Protein AF-A0A933PAH8-F1 (afdb_monomer_lite)

Sequence (66 aa):
RGLLAAARRSRCGLLLGTCGPGEAEVLGVRDALPRTTIPGRGVAVARGRATPVQVARASAAAAMGE

Structure (mmCIF, N/CA/C/O backbone):
data_AF-A0A933PAH8-F1
#
_entry.id   AF-A0A933PAH8-F1
#
loop_
_atom_site.group_PDB
_atom_site.id
_atom_site.type_symbol
_atom_site.label_atom_id
_atom_site.label_alt_id
_atom_site.label_comp_id
_atom_site.label_asym_id
_atom_site.label_entity_id
_atom_site.label_seq_id
_atom_site.pdbx_PDB_ins_code
_atom_site.Cartn_x
_atom_site.Cartn_y
_atom_site.Cartn_z
_atom_site.occupancy
_atom_site.B_iso_or_equiv
_atom_site.auth_seq_id
_atom_site.auth_comp_id
_atom_site.auth_asym_id
_atom_site.auth_atom_id
_atom_site.pdbx_PDB_model_num
ATOM 1 N N . ARG A 1 1 ? -12.446 19.200 -0.811 1.00 82.50 1 ARG A N 1
ATOM 2 C CA . ARG A 1 1 ? -12.227 18.689 -2.195 1.00 82.50 1 ARG A CA 1
ATOM 3 C C . ARG A 1 1 ? -10.729 18.421 -2.375 1.00 82.50 1 ARG A C 1
ATOM 5 O O . ARG A 1 1 ? -9.974 18.895 -1.541 1.00 82.50 1 ARG A O 1
ATOM 12 N N . 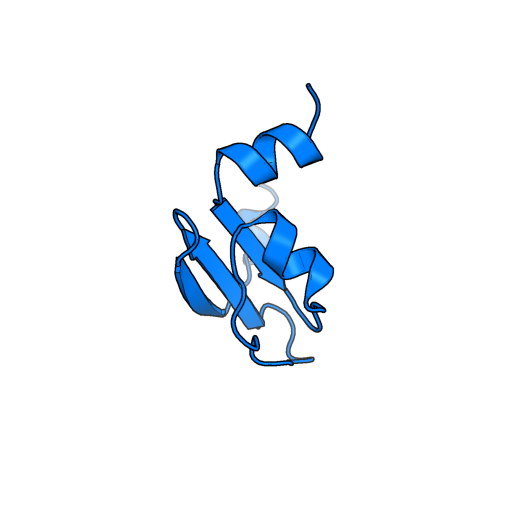GLY A 1 2 ? -10.311 17.652 -3.384 1.00 93.44 2 GLY A N 1
ATOM 13 C CA . GLY A 1 2 ? -8.895 17.316 -3.622 1.00 93.44 2 GLY A CA 1
ATOM 14 C C . GLY A 1 2 ? -8.532 15.862 -3.298 1.00 93.44 2 GLY A C 1
ATOM 15 O O . GLY A 1 2 ? -9.335 15.140 -2.702 1.00 93.44 2 GLY A O 1
ATOM 16 N N . LEU A 1 3 ? -7.328 15.448 -3.706 1.00 89.81 3 LEU A N 1
ATOM 17 C CA . LEU A 1 3 ? -6.870 14.053 -3.691 1.00 89.81 3 LEU A CA 1
ATOM 18 C C . LEU A 1 3 ? -6.916 13.427 -2.292 1.00 89.81 3 LEU A C 1
ATOM 20 O O . LEU A 1 3 ? -7.537 12.385 -2.104 1.00 89.81 3 LEU A O 1
ATOM 24 N 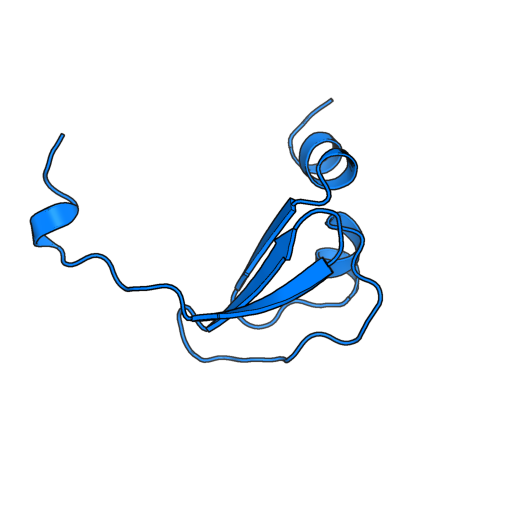N . LEU A 1 4 ? -6.355 14.106 -1.289 1.00 92.56 4 LEU A N 1
ATOM 25 C CA . LEU A 1 4 ? -6.332 13.612 0.091 1.00 92.56 4 LEU A CA 1
ATOM 26 C C . LEU A 1 4 ? -7.747 13.409 0.660 1.00 92.56 4 LEU A C 1
ATOM 28 O O . LEU A 1 4 ? -8.037 12.409 1.312 1.00 92.56 4 LEU A O 1
ATOM 32 N N . ALA A 1 5 ? -8.661 14.339 0.371 1.00 95.06 5 ALA A N 1
ATOM 33 C CA . ALA A 1 5 ? -10.058 14.233 0.787 1.00 95.06 5 ALA A CA 1
ATOM 34 C C . ALA A 1 5 ? -10.823 13.136 0.022 1.00 95.06 5 ALA A C 1
ATOM 36 O O . ALA A 1 5 ? -11.802 12.596 0.538 1.00 95.06 5 ALA A O 1
ATOM 37 N N . ALA A 1 6 ? -10.428 12.820 -1.215 1.00 94.06 6 ALA A N 1
ATOM 38 C CA . ALA A 1 6 ? -10.979 11.696 -1.968 1.00 94.06 6 ALA A CA 1
ATOM 39 C C . ALA A 1 6 ? -10.487 10.357 -1.398 1.00 94.06 6 ALA A C 1
ATOM 41 O O . ALA A 1 6 ? -11.318 9.498 -1.116 1.00 94.06 6 ALA A O 1
ATOM 42 N N . ALA A 1 7 ? -9.185 10.227 -1.124 1.00 93.06 7 ALA A N 1
ATOM 43 C CA . ALA A 1 7 ? -8.586 9.041 -0.508 1.00 93.06 7 ALA A CA 1
ATOM 44 C C . ALA A 1 7 ? -9.184 8.740 0.879 1.00 93.06 7 ALA A C 1
ATOM 46 O O . ALA A 1 7 ? -9.611 7.616 1.143 1.00 93.06 7 ALA A O 1
ATOM 47 N N . ARG A 1 8 ? -9.333 9.766 1.732 1.00 95.12 8 ARG A N 1
ATOM 48 C CA . ARG A 1 8 ? -9.980 9.627 3.052 1.00 95.12 8 ARG A CA 1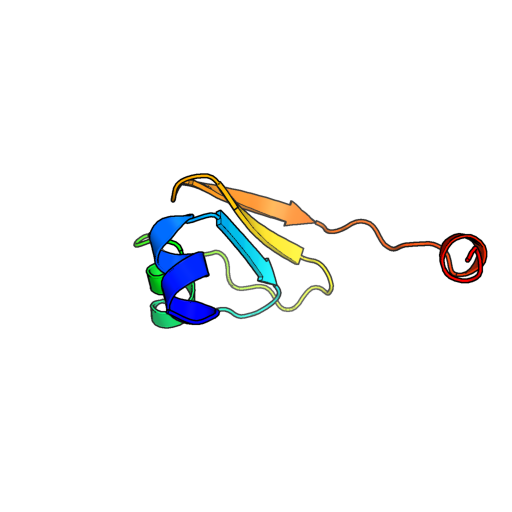
ATOM 49 C C . ARG A 1 8 ? -11.417 9.126 2.975 1.00 95.12 8 ARG A C 1
ATOM 51 O O . ARG A 1 8 ? -11.836 8.327 3.806 1.00 95.12 8 ARG A O 1
ATOM 58 N N . ARG A 1 9 ? -12.185 9.592 1.985 1.00 95.50 9 ARG A N 1
ATOM 59 C CA . ARG A 1 9 ? -13.580 9.164 1.796 1.00 95.50 9 ARG A CA 1
ATOM 60 C C . ARG A 1 9 ? -13.685 7.773 1.182 1.00 95.50 9 ARG A C 1
ATOM 62 O O . ARG A 1 9 ? -14.563 7.017 1.586 1.00 95.50 9 ARG A O 1
ATOM 69 N N . SER A 1 10 ? -12.812 7.429 0.233 1.00 95.94 10 SER A N 1
ATOM 70 C CA . SER A 1 10 ? -12.816 6.101 -0.388 1.00 95.94 10 SER A CA 1
ATOM 71 C C . SER A 1 10 ? -12.349 5.022 0.587 1.00 95.94 10 SER A C 1
ATOM 73 O O . SER A 1 10 ? -12.875 3.909 0.557 1.00 95.94 10 SER A O 1
ATOM 75 N N . ARG A 1 11 ? -11.383 5.349 1.462 1.00 96.19 11 ARG A N 1
ATOM 76 C CA . ARG A 1 11 ? -10.643 4.374 2.278 1.00 96.19 11 ARG A CA 1
ATOM 77 C C . ARG A 1 11 ? -10.078 3.244 1.414 1.00 96.19 11 ARG A C 1
ATOM 79 O O . ARG A 1 11 ? -10.097 2.076 1.802 1.00 96.19 11 ARG A O 1
ATOM 86 N N . CYS A 1 12 ? -9.652 3.601 0.205 1.00 96.19 12 CYS A N 1
ATOM 87 C CA . CYS A 1 12 ? -9.114 2.683 -0.784 1.00 96.19 12 CYS A CA 1
ATOM 88 C C . CYS A 1 12 ? -7.810 3.237 -1.348 1.00 96.19 12 CYS A C 1
ATOM 90 O O . CYS A 1 12 ? -7.740 4.420 -1.688 1.00 96.19 12 CYS A O 1
ATOM 92 N N . GLY A 1 13 ? -6.806 2.377 -1.479 1.00 94.88 13 GLY A N 1
ATOM 93 C CA . GLY A 1 13 ? -5.504 2.748 -2.019 1.00 94.88 13 GLY A CA 1
ATOM 94 C C . GLY A 1 13 ? -4.490 1.614 -1.930 1.00 94.88 13 GLY A C 1
ATOM 95 O O . GLY A 1 13 ? -4.795 0.528 -1.440 1.00 94.88 13 GLY A O 1
ATOM 96 N N . LEU A 1 14 ? -3.279 1.881 -2.408 1.00 94.56 14 LEU A N 1
ATOM 97 C CA . LEU A 1 14 ? -2.148 0.963 -2.360 1.00 94.56 14 LEU A CA 1
ATOM 98 C C . LEU A 1 14 ? -0.974 1.672 -1.684 1.00 94.56 14 LEU A C 1
ATOM 100 O O . LEU A 1 14 ? -0.565 2.746 -2.118 1.00 94.56 14 LEU A O 1
ATOM 104 N N . LEU A 1 15 ? -0.453 1.066 -0.623 1.00 92.69 15 LEU A N 1
ATOM 105 C CA . LEU A 1 15 ? 0.707 1.541 0.125 1.00 92.69 15 LEU A CA 1
ATOM 106 C C . LEU A 1 15 ? 1.906 0.683 -0.279 1.00 92.69 15 LEU A C 1
ATOM 108 O O . LEU A 1 15 ? 1.863 -0.531 -0.091 1.00 92.69 15 LEU A O 1
ATOM 112 N N . LEU A 1 16 ? 2.941 1.282 -0.868 1.00 92.00 16 LEU A N 1
ATOM 113 C CA . LEU A 1 16 ? 4.127 0.575 -1.362 1.00 92.00 16 LEU A CA 1
ATOM 114 C C . LEU A 1 16 ? 5.370 0.981 -0.577 1.00 92.00 16 LEU A C 1
ATOM 116 O O . LEU A 1 16 ? 5.570 2.158 -0.288 1.00 92.00 16 LEU A O 1
ATOM 120 N N . GLY A 1 17 ? 6.233 0.004 -0.297 1.00 85.50 17 GLY A N 1
ATOM 121 C CA . GLY A 1 17 ? 7.471 0.239 0.439 1.00 85.50 17 GLY A CA 1
ATOM 122 C C . GLY A 1 17 ? 7.237 0.532 1.923 1.00 85.50 17 GLY A C 1
ATOM 123 O O . GLY A 1 17 ? 6.366 -0.053 2.573 1.00 85.50 17 GLY A O 1
ATOM 124 N N . THR A 1 18 ? 8.053 1.418 2.489 1.00 83.56 18 THR A N 1
ATOM 125 C CA . THR A 1 18 ? 7.997 1.767 3.910 1.00 83.56 18 THR A CA 1
ATOM 126 C C . THR A 1 18 ? 6.990 2.885 4.155 1.00 83.56 18 THR A C 1
ATOM 128 O O . THR A 1 18 ? 7.370 4.053 4.174 1.00 83.56 18 THR A O 1
ATOM 131 N N . CYS A 1 19 ? 5.726 2.529 4.383 1.00 82.31 19 CYS A N 1
ATOM 132 C CA . CYS A 1 19 ? 4.714 3.487 4.826 1.00 82.31 19 CYS A CA 1
ATOM 133 C C . CYS A 1 19 ? 4.643 3.573 6.359 1.00 82.31 19 CYS A C 1
ATOM 135 O O . CYS A 1 19 ? 4.676 2.560 7.066 1.00 82.31 19 CYS A O 1
ATOM 137 N N . GLY A 1 20 ? 4.554 4.792 6.878 1.00 81.31 20 GLY A N 1
ATOM 138 C CA . GLY A 1 20 ? 4.320 5.101 8.280 1.00 81.31 20 GLY A CA 1
ATOM 139 C C . GLY A 1 20 ? 2.829 5.132 8.658 1.00 81.31 20 GLY A C 1
ATOM 140 O O . GLY A 1 20 ? 1.953 5.141 7.791 1.00 81.31 20 GLY A O 1
ATOM 141 N N . PRO A 1 21 ? 2.516 5.198 9.967 1.00 82.50 21 PRO A N 1
ATOM 142 C CA . PRO A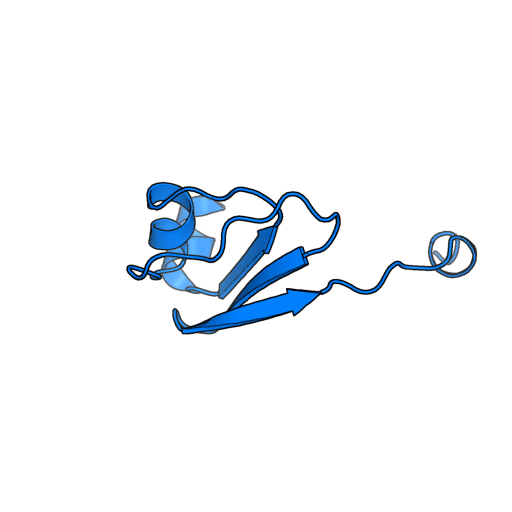 1 21 ? 1.138 5.170 10.465 1.00 82.50 21 PRO A CA 1
ATOM 143 C C . PRO A 1 21 ? 0.247 6.289 9.905 1.00 82.50 21 PRO A C 1
ATOM 145 O O . PRO A 1 21 ? -0.904 6.038 9.568 1.00 82.50 21 PRO A O 1
ATOM 148 N N . GLY A 1 22 ? 0.781 7.506 9.744 1.00 86.50 22 GLY A N 1
ATOM 149 C CA . GLY A 1 22 ? 0.007 8.645 9.234 1.00 86.50 22 GLY A CA 1
ATOM 150 C C . GLY A 1 22 ? -0.447 8.477 7.780 1.00 86.50 22 GLY A C 1
ATOM 151 O O . GLY A 1 22 ? -1.535 8.913 7.417 1.00 86.50 22 GLY A O 1
ATOM 152 N N . GLU A 1 23 ? 0.344 7.795 6.950 1.00 86.44 23 GLU A N 1
ATOM 153 C CA . GLU A 1 23 ? -0.015 7.498 5.557 1.00 86.44 23 GLU A CA 1
ATOM 154 C C . GLU A 1 23 ? -1.096 6.412 5.490 1.00 86.44 23 GLU A C 1
ATOM 156 O O . GLU A 1 23 ? -2.020 6.492 4.680 1.00 86.44 23 GLU A O 1
ATOM 161 N N . ALA A 1 24 ? -1.028 5.426 6.388 1.00 90.06 24 ALA A N 1
ATOM 162 C CA . ALA A 1 24 ? -2.039 4.381 6.527 1.00 90.06 24 ALA A CA 1
ATOM 163 C C . ALA A 1 24 ? -3.380 4.932 7.050 1.00 90.06 24 ALA A C 1
ATOM 165 O O . ALA A 1 24 ? -4.453 4.541 6.574 1.00 90.06 24 ALA A O 1
ATOM 166 N N . GLU A 1 25 ? -3.324 5.899 7.968 1.00 92.81 25 GLU A N 1
ATOM 167 C CA . GLU A 1 25 ? -4.499 6.545 8.555 1.00 92.81 25 GLU A CA 1
ATOM 168 C C . GLU A 1 25 ? -5.327 7.303 7.508 1.00 92.81 25 GLU A C 1
ATOM 170 O O . GLU A 1 25 ? -6.559 7.318 7.578 1.00 92.81 25 GLU A O 1
ATOM 175 N N . VAL A 1 26 ? -4.682 7.866 6.477 1.00 92.88 26 VAL A N 1
ATOM 176 C CA . VAL A 1 26 ? -5.377 8.485 5.334 1.00 92.88 26 VAL A CA 1
ATOM 177 C C . VAL A 1 26 ? -6.363 7.513 4.688 1.00 92.88 26 VAL A C 1
ATOM 179 O O . VAL A 1 26 ? -7.428 7.938 4.246 1.00 92.88 26 VAL A O 1
ATOM 182 N N . LEU A 1 27 ? -6.043 6.219 4.662 1.00 94.50 27 LEU A N 1
ATOM 183 C CA . LEU A 1 27 ? -6.887 5.171 4.086 1.00 94.50 27 LEU A CA 1
ATOM 184 C C . LEU A 1 27 ? -7.761 4.464 5.135 1.00 94.50 27 LEU A C 1
ATOM 186 O O . LEU A 1 27 ? -8.474 3.519 4.802 1.00 94.50 27 LEU A O 1
ATOM 190 N N . GLY A 1 28 ? -7.749 4.931 6.387 1.00 92.94 28 GLY A N 1
ATOM 191 C CA . GLY A 1 28 ? -8.536 4.380 7.488 1.00 92.94 28 GLY A CA 1
ATOM 192 C C . GLY A 1 28 ? -7.933 3.139 8.149 1.00 92.94 28 GLY A C 1
ATOM 193 O O . GLY A 1 28 ? -8.653 2.448 8.866 1.00 92.94 28 GLY A O 1
ATOM 194 N N . VAL A 1 29 ? -6.647 2.852 7.924 1.00 92.06 29 VAL A N 1
ATOM 195 C CA . VAL A 1 29 ? -5.934 1.749 8.581 1.00 92.06 29 VAL A CA 1
ATOM 196 C C . VAL A 1 29 ? -5.252 2.270 9.842 1.00 92.06 29 VAL A C 1
ATOM 198 O O . VAL A 1 29 ? -4.542 3.271 9.794 1.00 92.06 29 VAL A O 1
ATOM 201 N N . ARG A 1 30 ? -5.481 1.597 10.973 1.00 87.06 30 ARG A N 1
ATOM 202 C CA . ARG A 1 30 ? -4.905 1.957 12.282 1.00 87.06 30 ARG A CA 1
ATOM 203 C C . ARG A 1 30 ? -3.877 0.950 12.792 1.00 87.06 30 ARG A C 1
ATOM 205 O O . ARG A 1 30 ? -3.106 1.272 13.689 1.00 87.06 30 ARG A O 1
ATOM 212 N N . ASP A 1 31 ? -3.873 -0.248 12.220 1.00 82.81 31 ASP A N 1
ATOM 213 C CA . ASP A 1 31 ? -2.983 -1.326 12.628 1.00 82.81 31 ASP A CA 1
ATOM 214 C C . ASP A 1 31 ? -1.574 -1.137 12.063 1.00 82.81 31 ASP A C 1
ATOM 216 O O . ASP A 1 31 ? -1.365 -0.492 11.030 1.00 82.81 31 ASP A O 1
ATOM 220 N N . ALA A 1 32 ? -0.596 -1.741 12.739 1.00 79.38 32 ALA A N 1
ATOM 221 C CA . ALA A 1 32 ? 0.777 -1.770 12.264 1.00 79.38 32 ALA A CA 1
ATOM 222 C C . ALA A 1 32 ? 0.847 -2.466 10.896 1.00 79.38 32 ALA A C 1
ATOM 224 O O . ALA A 1 32 ? 0.486 -3.634 10.752 1.00 79.38 32 ALA A O 1
ATOM 225 N N . LEU A 1 33 ? 1.335 -1.745 9.886 1.00 84.06 33 LEU A N 1
ATOM 226 C CA . LEU A 1 33 ? 1.556 -2.306 8.562 1.00 84.06 33 LEU A CA 1
ATOM 227 C C . LEU A 1 33 ? 2.927 -2.986 8.474 1.00 84.06 33 LEU A C 1
ATOM 229 O O . LEU A 1 33 ? 3.897 -2.495 9.063 1.00 84.06 33 LEU A O 1
ATOM 233 N N . PRO A 1 34 ? 3.047 -4.077 7.697 1.00 80.31 34 PRO A N 1
ATOM 234 C CA . PRO A 1 34 ? 4.340 -4.667 7.393 1.00 80.31 34 PRO A CA 1
ATOM 235 C C . PRO A 1 34 ? 5.240 -3.633 6.716 1.00 80.31 34 PRO A C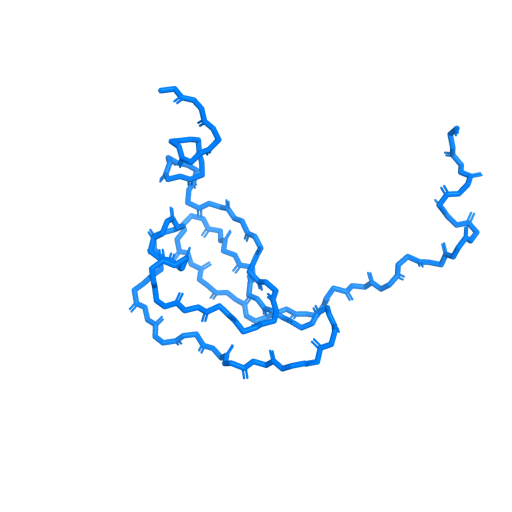 1
ATOM 237 O O . PRO A 1 34 ? 4.914 -3.112 5.650 1.00 80.31 34 PRO A O 1
ATOM 240 N N . ARG A 1 35 ? 6.396 -3.354 7.321 1.00 82.38 35 ARG A N 1
ATOM 241 C CA . ARG A 1 35 ? 7.441 -2.556 6.679 1.00 82.38 35 ARG A CA 1
ATOM 242 C C . ARG A 1 35 ? 8.204 -3.450 5.715 1.00 82.38 35 ARG A C 1
ATOM 244 O O . ARG A 1 35 ? 8.642 -4.537 6.081 1.00 82.38 35 ARG A O 1
ATOM 251 N N . THR A 1 36 ? 8.367 -2.994 4.484 1.00 86.12 36 THR A N 1
ATOM 252 C CA . THR A 1 36 ? 9.097 -3.735 3.458 1.00 86.12 36 THR A CA 1
ATOM 253 C C . THR A 1 36 ? 9.860 -2.776 2.562 1.00 86.12 36 THR A C 1
ATOM 255 O O . THR A 1 36 ? 9.394 -1.678 2.271 1.00 86.12 36 THR A O 1
ATOM 258 N N . THR A 1 37 ? 11.044 -3.195 2.130 1.00 89.38 37 THR A N 1
ATOM 259 C CA . THR A 1 37 ? 11.866 -2.494 1.135 1.00 89.38 37 THR A CA 1
ATOM 260 C C . THR A 1 37 ? 11.854 -3.209 -0.218 1.00 89.38 37 THR A C 1
ATOM 262 O O . THR A 1 37 ? 12.508 -2.762 -1.155 1.00 89.38 37 THR A O 1
ATOM 265 N N . ILE A 1 38 ? 11.112 -4.317 -0.338 1.00 92.62 38 ILE A N 1
ATOM 266 C CA . ILE A 1 38 ? 11.026 -5.102 -1.570 1.00 92.62 38 ILE A CA 1
ATOM 267 C C . ILE A 1 38 ? 10.187 -4.314 -2.592 1.00 92.62 38 ILE A C 1
ATOM 269 O O . ILE A 1 38 ? 9.024 -4.011 -2.309 1.00 92.62 38 ILE A O 1
ATOM 273 N N . PRO A 1 39 ? 10.716 -3.999 -3.790 1.00 92.06 39 PRO A N 1
ATOM 274 C CA . PRO A 1 39 ? 9.960 -3.280 -4.809 1.00 92.06 39 PRO A CA 1
ATOM 275 C C . PRO A 1 39 ? 8.642 -3.976 -5.167 1.00 92.06 39 PRO A C 1
ATOM 277 O O . PRO A 1 39 ? 8.583 -5.192 -5.357 1.00 92.06 39 PRO A O 1
ATOM 280 N N . GLY A 1 40 ? 7.566 -3.193 -5.249 1.00 93.25 40 GLY A N 1
ATOM 281 C CA . GLY A 1 40 ? 6.217 -3.696 -5.520 1.00 93.25 40 GLY A CA 1
ATOM 282 C C . GLY A 1 40 ? 5.564 -4.451 -4.357 1.00 93.25 40 GLY A C 1
ATOM 283 O O . GLY A 1 40 ? 4.378 -4.761 -4.450 1.00 93.25 40 GLY A O 1
ATOM 284 N N . ARG A 1 41 ? 6.273 -4.727 -3.254 1.00 94.25 41 ARG A N 1
ATOM 285 C CA . ARG A 1 41 ? 5.656 -5.260 -2.036 1.00 94.25 41 ARG A CA 1
ATOM 286 C C . ARG A 1 41 ? 4.965 -4.130 -1.280 1.00 94.25 41 ARG A C 1
ATOM 288 O O . ARG A 1 41 ? 5.513 -3.036 -1.131 1.00 94.25 41 ARG A O 1
ATOM 295 N N . GLY A 1 42 ? 3.763 -4.402 -0.787 1.00 93.25 42 GLY A N 1
ATOM 296 C CA . GLY A 1 42 ? 2.987 -3.401 -0.073 1.00 93.25 42 GLY A CA 1
ATOM 297 C C . GLY A 1 42 ? 1.676 -3.922 0.494 1.00 93.25 42 GLY A C 1
ATOM 298 O O . GLY A 1 42 ? 1.523 -5.118 0.754 1.00 93.25 42 GLY A O 1
ATOM 299 N N . VAL A 1 43 ? 0.733 -3.006 0.693 1.00 94.12 43 VAL A N 1
ATOM 300 C CA . VAL A 1 43 ? -0.576 -3.262 1.294 1.00 94.12 43 VAL A CA 1
ATOM 301 C C . VAL A 1 43 ? -1.664 -2.630 0.437 1.00 94.12 43 VAL A C 1
ATOM 303 O O . VAL A 1 43 ? -1.692 -1.413 0.249 1.00 94.12 43 VAL A O 1
ATOM 306 N N . ALA A 1 44 ? -2.579 -3.456 -0.059 1.00 95.06 44 ALA A N 1
ATOM 307 C CA . ALA A 1 44 ? -3.822 -2.993 -0.652 1.00 95.06 44 ALA A CA 1
ATOM 308 C C . ALA A 1 44 ? -4.818 -2.678 0.466 1.00 95.06 44 ALA A C 1
ATOM 310 O O . ALA A 1 44 ? -5.048 -3.503 1.352 1.00 95.06 44 ALA A O 1
ATOM 311 N N . VAL A 1 45 ? -5.408 -1.487 0.422 1.00 95.00 45 VAL A N 1
ATOM 312 C CA . VAL A 1 45 ? -6.474 -1.077 1.330 1.00 95.00 45 VAL A CA 1
ATOM 313 C C . VAL A 1 45 ? -7.776 -1.009 0.551 1.00 95.00 45 VAL A C 1
ATOM 315 O O . VAL A 1 45 ? -7.876 -0.273 -0.430 1.00 95.00 45 VAL A O 1
ATOM 318 N N . ALA A 1 46 ? -8.782 -1.755 0.999 1.00 95.62 46 ALA A N 1
ATOM 319 C CA . ALA A 1 46 ? -10.130 -1.717 0.447 1.00 95.62 46 ALA A CA 1
ATOM 320 C C . ALA A 1 46 ? -11.135 -1.457 1.569 1.00 95.62 46 ALA A C 1
ATOM 322 O O . ALA A 1 46 ? -11.295 -2.271 2.480 1.00 95.62 46 ALA A O 1
ATOM 323 N N . ARG A 1 47 ? -11.816 -0.306 1.516 1.00 92.38 47 ARG A N 1
ATOM 324 C CA . ARG A 1 47 ? -12.773 0.137 2.547 1.00 92.38 47 ARG A CA 1
ATOM 325 C C . ARG A 1 47 ? -12.169 0.106 3.964 1.00 92.38 47 ARG A C 1
ATOM 327 O O . ARG A 1 47 ? -12.849 -0.271 4.916 1.00 92.38 47 ARG A O 1
ATOM 334 N N . GLY A 1 48 ? -10.898 0.486 4.094 1.00 91.88 48 GLY A N 1
ATOM 335 C CA . GLY A 1 48 ? -10.144 0.494 5.354 1.00 91.88 48 GLY A CA 1
ATOM 336 C C . GLY A 1 48 ? -9.579 -0.863 5.791 1.00 91.88 48 GLY A C 1
ATOM 337 O O . GLY A 1 48 ? -8.940 -0.935 6.834 1.00 91.88 48 GLY A O 1
ATOM 338 N N . ARG A 1 49 ? -9.781 -1.942 5.021 1.00 92.31 49 ARG A N 1
ATOM 339 C CA . ARG A 1 49 ? -9.175 -3.254 5.300 1.00 92.31 49 ARG A CA 1
ATOM 340 C C . ARG A 1 49 ? -7.850 -3.391 4.569 1.00 92.31 49 ARG A C 1
ATOM 342 O O . ARG A 1 49 ? -7.822 -3.262 3.349 1.00 92.31 49 ARG A O 1
ATOM 349 N N . ALA A 1 50 ? -6.791 -3.675 5.318 1.00 93.31 50 ALA A N 1
ATOM 350 C CA . ALA A 1 50 ? -5.447 -3.899 4.807 1.00 93.31 50 ALA A CA 1
ATOM 351 C C . ALA A 1 50 ? -5.239 -5.361 4.380 1.00 93.31 50 ALA A C 1
ATOM 353 O O . ALA A 1 50 ? -5.617 -6.291 5.090 1.00 93.31 50 ALA A O 1
ATOM 354 N N . THR A 1 51 ? -4.612 -5.578 3.227 1.00 93.81 51 THR A N 1
ATOM 355 C CA . THR A 1 51 ? -4.205 -6.900 2.734 1.00 93.81 51 THR A CA 1
ATOM 356 C C . THR A 1 51 ? -2.801 -6.805 2.137 1.00 93.81 51 THR A C 1
ATOM 358 O O . THR A 1 51 ? -2.590 -5.976 1.250 1.00 93.81 51 THR A O 1
ATOM 361 N N . PRO A 1 52 ? -1.820 -7.607 2.595 1.00 93.00 52 PRO A N 1
ATOM 362 C CA . PRO A 1 52 ? -0.492 -7.635 1.989 1.00 93.00 52 PRO A CA 1
ATOM 363 C C . PRO A 1 52 ? -0.557 -8.072 0.521 1.00 93.00 52 PRO A C 1
ATOM 365 O O . PRO A 1 52 ? -1.213 -9.061 0.200 1.00 93.00 52 PRO A O 1
ATOM 368 N N . VAL A 1 53 ? 0.147 -7.368 -0.364 1.00 94.50 53 VAL A N 1
ATOM 369 C CA . VAL A 1 53 ? 0.174 -7.656 -1.806 1.00 94.50 53 VAL A CA 1
ATOM 370 C C . VAL A 1 53 ? 1.583 -7.533 -2.385 1.00 94.50 53 VAL A C 1
ATOM 372 O O . VAL A 1 53 ? 2.442 -6.840 -1.836 1.00 94.50 53 VAL A O 1
ATOM 375 N N . GLN A 1 54 ? 1.806 -8.200 -3.517 1.00 94.94 54 GLN A N 1
ATOM 376 C CA . GLN A 1 54 ? 2.950 -7.986 -4.399 1.00 94.94 54 GLN A CA 1
ATOM 377 C C . GLN A 1 54 ? 2.419 -7.518 -5.756 1.00 94.94 54 GLN A C 1
ATOM 379 O O . GLN A 1 54 ? 1.662 -8.238 -6.404 1.00 94.94 54 GLN A O 1
ATOM 384 N N . VAL A 1 55 ? 2.809 -6.320 -6.183 1.00 95.12 55 VAL A N 1
ATOM 385 C CA . VAL A 1 55 ? 2.432 -5.770 -7.487 1.00 95.12 55 VAL A CA 1
ATOM 386 C C . VAL A 1 55 ? 3.168 -6.529 -8.587 1.00 95.12 55 VAL A C 1
ATOM 388 O O . VAL A 1 55 ? 4.394 -6.674 -8.544 1.00 95.12 55 VAL A O 1
ATOM 391 N N . ALA A 1 56 ? 2.414 -7.011 -9.574 1.00 94.06 56 ALA A N 1
ATOM 392 C CA . ALA A 1 56 ? 2.976 -7.627 -10.766 1.00 94.06 56 ALA A CA 1
ATOM 393 C C . ALA A 1 56 ? 3.748 -6.581 -11.583 1.00 94.06 56 ALA A C 1
ATOM 395 O O . ALA A 1 56 ? 3.286 -5.457 -11.778 1.00 94.06 56 ALA A O 1
ATOM 396 N N . ARG A 1 57 ? 4.928 -6.952 -12.084 1.00 90.38 57 ARG A N 1
ATOM 397 C CA . ARG A 1 57 ? 5.669 -6.096 -13.012 1.00 90.38 57 ARG A CA 1
ATOM 398 C C . ARG A 1 57 ? 4.996 -6.165 -14.377 1.00 90.38 57 ARG A C 1
ATOM 400 O O . ARG A 1 57 ? 4.847 -7.255 -14.924 1.00 90.38 57 ARG A O 1
ATOM 407 N N . ALA A 1 58 ? 4.644 -5.016 -14.941 1.00 85.50 58 ALA A N 1
ATOM 408 C CA . ALA A 1 58 ? 4.318 -4.954 -16.357 1.00 85.50 58 ALA A CA 1
ATOM 409 C C . ALA A 1 58 ? 5.589 -5.263 -17.167 1.00 85.50 58 ALA A C 1
ATOM 411 O O . ALA A 1 58 ? 6.656 -4.703 -16.901 1.00 85.50 58 ALA A O 1
ATOM 412 N N . SER A 1 59 ? 5.490 -6.179 -18.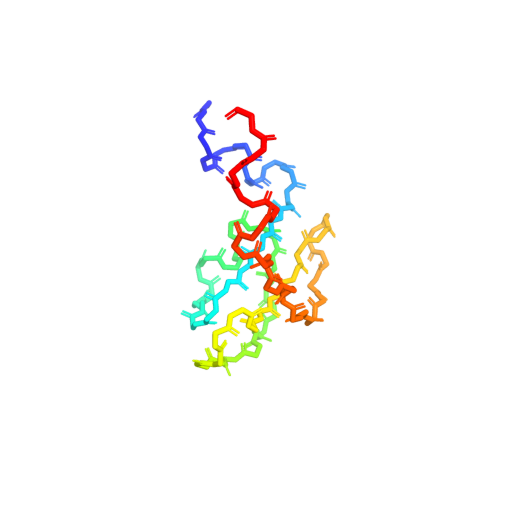130 1.00 81.00 59 SER A N 1
ATOM 413 C CA . SER A 1 59 ? 6.532 -6.352 -19.146 1.00 81.00 59 SER A CA 1
ATOM 414 C C . SER A 1 59 ? 6.575 -5.098 -20.022 1.00 81.00 59 SER A C 1
ATOM 416 O O . SER A 1 59 ? 5.522 -4.566 -20.366 1.00 81.00 59 SER A O 1
ATOM 418 N N . ALA A 1 60 ? 7.766 -4.634 -20.414 1.00 64.75 60 ALA A N 1
ATOM 419 C CA . ALA A 1 60 ? 7.931 -3.443 -21.256 1.00 64.75 60 ALA A CA 1
ATOM 420 C C . ALA A 1 60 ? 7.153 -3.530 -22.588 1.00 64.75 60 ALA A C 1
ATOM 422 O O . ALA A 1 60 ? 6.726 -2.507 -23.111 1.00 64.75 60 ALA A O 1
ATOM 423 N N . ALA A 1 61 ? 6.888 -4.743 -23.089 1.00 59.81 61 ALA A N 1
ATOM 424 C CA . ALA A 1 61 ? 6.069 -4.969 -24.282 1.00 59.81 61 ALA A CA 1
ATOM 425 C C . ALA A 1 61 ? 4.584 -4.587 -24.104 1.00 59.81 61 ALA A C 1
ATOM 427 O O . ALA A 1 61 ? 3.910 -4.311 -25.086 1.00 59.81 61 ALA A O 1
ATOM 428 N N . ALA A 1 62 ? 4.075 -4.541 -22.867 1.00 55.81 62 ALA A N 1
ATOM 429 C CA . ALA A 1 62 ? 2.709 -4.109 -22.561 1.00 55.81 62 ALA A CA 1
ATOM 430 C C . ALA A 1 62 ? 2.605 -2.602 -22.253 1.00 55.81 62 ALA A C 1
ATOM 432 O O . ALA A 1 62 ? 1.501 -2.088 -22.123 1.00 55.81 62 ALA A O 1
ATOM 433 N N . ALA A 1 63 ? 3.736 -1.899 -22.104 1.00 55.84 63 ALA A N 1
ATOM 434 C CA . ALA A 1 63 ? 3.772 -0.476 -21.753 1.00 55.84 63 ALA A CA 1
ATOM 435 C C . ALA A 1 63 ? 3.788 0.461 -22.979 1.00 55.84 63 ALA A C 1
ATOM 437 O O . ALA A 1 63 ? 3.572 1.656 -22.822 1.00 55.84 63 ALA A O 1
ATOM 438 N N . MET A 1 64 ? 4.046 -0.074 -24.180 1.00 54.88 64 MET A N 1
ATOM 439 C CA . MET A 1 64 ? 4.111 0.650 -25.462 1.00 54.88 64 MET A CA 1
ATOM 440 C C . MET A 1 64 ? 2.919 0.272 -26.359 1.00 54.88 64 MET A C 1
ATOM 442 O O . MET A 1 64 ? 3.072 -0.108 -27.516 1.00 54.88 64 MET A O 1
ATOM 446 N N . GLY A 1 65 ? 1.727 0.281 -25.773 1.00 58.00 65 GLY A N 1
ATOM 447 C CA . GLY A 1 65 ? 0.492 -0.102 -26.440 1.00 58.00 65 GLY A CA 1
ATOM 448 C C . GLY A 1 65 ? -0.636 0.868 -26.149 1.00 58.00 65 GLY A C 1
ATOM 449 O O . GLY A 1 65 ? -1.673 0.395 -25.716 1.00 58.00 65 GLY A O 1
ATOM 450 N N . GLU A 1 66 ? -0.401 2.170 -26.344 1.00 45.00 66 GLU A N 1
ATOM 451 C CA . GLU A 1 66 ? -1.360 3.208 -26.777 1.00 45.00 66 GLU A CA 1
ATOM 452 C C . GLU A 1 66 ? -0.582 4.342 -27.463 1.00 45.00 66 GLU A C 1
ATOM 454 O O . GLU A 1 66 ? 0.503 4.704 -26.945 1.00 45.00 66 GLU A O 1
#

Secondary structure (DSSP, 8-state):
--HHHHHHHHT-EEEESS--HHHHHHTT--SPPPP--STTEEEEEETTEEEEEEPPPPPGGGTS--

Radius of gyration: 13.58 Å; chains: 1; bounding box: 25×27×39 Å

pLDDT: mean 86.97, std 11.68, range [45.0, 96.19]

Foldseek 3Di:
DDDLVVQQVQLWDKDFAADDQVVLVSSPERDDFDHDRPGQWTWTTGSSDTDTDRDDDDDPVVVPDD